Protein AF-A0A1M6KHW7-F1 (afdb_monomer_lite)

Secondary structure (DSSP, 8-state):
--EEEEEEEETTSTTHHHHHHHHHHH-GGG-SSEEEEEEEEESS-EE--GGGT--GGG-EE-TT-EEEEEEEESGGGSSHHHHTTT-SS--HHHHHTEEEEEGGGS-HHHHHH-TTTEEEEE---

Structure (mmCIF, N/CA/C/O backbone):
data_AF-A0A1M6KHW7-F1
#
_entry.id   AF-A0A1M6KHW7-F1
#
loop_
_atom_site.group_PDB
_atom_site.id
_atom_site.type_symbol
_atom_site.label_atom_id
_atom_site.label_alt_id
_atom_site.label_comp_id
_atom_site.label_asym_id
_atom_site.label_entity_id
_atom_site.label_seq_id
_atom_site.pdbx_PDB_ins_code
_atom_site.Cartn_x
_atom_site.Cartn_y
_atom_site.Cartn_z
_atom_site.occupancy
_atom_site.B_iso_or_equiv
_atom_site.auth_seq_id
_atom_site.auth_comp_id
_atom_site.auth_asym_id
_atom_site.auth_atom_id
_atom_site.pdbx_PDB_model_num
ATOM 1 N N . MET A 1 1 ? 11.143 16.871 -7.387 1.00 62.19 1 MET A N 1
ATOM 2 C CA . MET A 1 1 ? 10.831 15.489 -6.972 1.00 62.19 1 MET A CA 1
ATOM 3 C C . MET A 1 1 ? 10.938 15.446 -5.460 1.00 62.19 1 MET A C 1
ATOM 5 O O . MET A 1 1 ? 11.620 16.305 -4.908 1.00 62.19 1 MET A O 1
ATOM 9 N N . GLY A 1 2 ? 10.129 14.627 -4.805 1.00 89.62 2 GLY A N 1
ATOM 10 C CA . GLY A 1 2 ? 9.918 14.704 -3.365 1.00 89.62 2 GLY A CA 1
ATOM 11 C C . GLY A 1 2 ? 9.441 13.365 -2.842 1.00 89.62 2 GLY A C 1
ATOM 12 O O . GLY A 1 2 ? 8.736 12.648 -3.552 1.00 89.62 2 GLY A O 1
ATOM 13 N N . HIS A 1 3 ? 9.845 13.061 -1.616 1.00 94.38 3 HIS A N 1
ATOM 14 C CA . HIS A 1 3 ? 9.488 11.829 -0.939 1.00 94.38 3 HIS A CA 1
ATOM 15 C C . HIS A 1 3 ? 7.980 11.76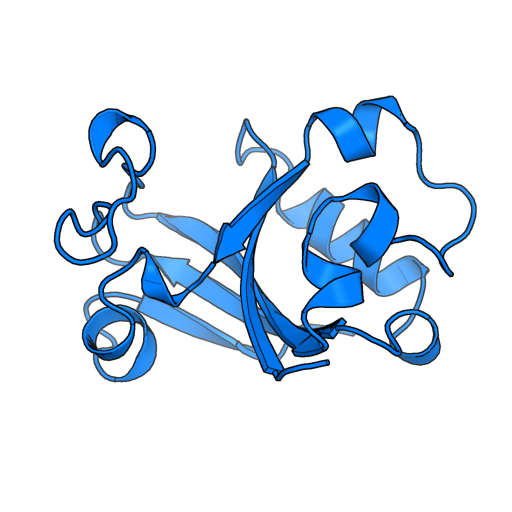4 -0.668 1.00 94.38 3 HIS A C 1
ATOM 17 O O . HIS A 1 3 ? 7.356 12.785 -0.368 1.00 94.38 3 HIS A O 1
ATOM 23 N N . GLN A 1 4 ? 7.408 10.571 -0.778 1.00 94.69 4 GLN A N 1
ATOM 24 C CA . GLN A 1 4 ? 6.015 10.284 -0.477 1.00 94.69 4 GLN A CA 1
ATOM 25 C C . GLN A 1 4 ? 5.902 8.909 0.178 1.00 94.69 4 GLN A C 1
ATOM 27 O O . GLN A 1 4 ? 6.652 7.982 -0.131 1.00 94.69 4 GLN A O 1
ATOM 32 N N . GLU A 1 5 ? 4.920 8.799 1.058 1.00 95.19 5 GLU A N 1
ATOM 33 C CA . GLU A 1 5 ? 4.523 7.563 1.714 1.00 95.19 5 GLU A CA 1
ATOM 34 C C . GLU A 1 5 ? 3.057 7.291 1.376 1.00 95.19 5 GLU A C 1
ATOM 36 O O . GLU A 1 5 ? 2.233 8.223 1.373 1.00 95.19 5 GLU A O 1
ATOM 41 N N . SER A 1 6 ? 2.729 6.037 1.066 1.00 95.06 6 SER A N 1
ATOM 42 C CA . SER A 1 6 ? 1.385 5.655 0.628 1.00 95.06 6 SER A CA 1
ATOM 43 C C . SER A 1 6 ? 0.974 4.271 1.123 1.00 95.06 6 SER A C 1
ATOM 45 O O . SER A 1 6 ? 1.799 3.396 1.378 1.00 95.06 6 SER A O 1
ATOM 47 N N . PHE A 1 7 ? -0.335 4.063 1.212 1.00 93.81 7 PHE A N 1
ATOM 48 C CA . PHE A 1 7 ? -0.965 2.768 1.414 1.00 93.81 7 PHE A CA 1
ATOM 49 C C . PHE A 1 7 ? -1.539 2.269 0.093 1.00 93.81 7 PHE A C 1
ATOM 51 O O . PHE A 1 7 ? -2.282 2.993 -0.572 1.00 93.81 7 PHE A O 1
ATOM 58 N N . ILE A 1 8 ? -1.237 1.022 -0.254 1.00 94.06 8 ILE A N 1
ATOM 59 C CA . ILE A 1 8 ? -1.794 0.331 -1.413 1.00 94.06 8 ILE A CA 1
ATOM 60 C C . ILE A 1 8 ? -2.754 -0.764 -0.955 1.00 94.06 8 ILE A C 1
ATOM 62 O O . ILE A 1 8 ? -2.452 -1.530 -0.035 1.00 94.06 8 ILE A O 1
ATOM 66 N N . ARG A 1 9 ? -3.893 -0.886 -1.638 1.00 91.69 9 ARG A N 1
ATOM 67 C CA . ARG A 1 9 ? -4.810 -2.026 -1.514 1.00 91.69 9 ARG A CA 1
ATOM 68 C C . ARG A 1 9 ? -5.497 -2.331 -2.841 1.00 91.69 9 ARG A C 1
ATOM 70 O O . ARG A 1 9 ? -5.461 -1.534 -3.767 1.00 91.69 9 ARG A O 1
ATOM 77 N N . MET A 1 10 ? -6.234 -3.436 -2.872 1.00 89.69 10 MET A N 1
ATOM 78 C CA . MET A 1 10 ? -7.230 -3.693 -3.916 1.00 89.69 10 MET A CA 1
ATOM 79 C C . MET A 1 10 ? -8.605 -3.142 -3.494 1.00 89.69 10 MET A C 1
ATOM 81 O O . MET A 1 10 ? -9.012 -3.320 -2.334 1.00 89.69 10 MET A O 1
ATOM 85 N N . ASN A 1 11 ? -9.370 -2.591 -4.445 1.00 80.31 11 ASN A N 1
ATOM 86 C CA . ASN A 1 11 ? -10.712 -1.985 -4.285 1.00 80.31 11 ASN A CA 1
ATOM 87 C C . ASN A 1 11 ? -11.758 -2.941 -3.657 1.00 80.31 11 ASN A C 1
ATOM 89 O O . ASN A 1 11 ? -12.842 -2.553 -3.227 1.00 80.31 11 ASN A O 1
ATOM 93 N N . LYS A 1 12 ? -11.436 -4.233 -3.509 1.00 66.12 12 LYS A N 1
ATOM 94 C CA . LYS A 1 12 ? -12.333 -5.242 -2.919 1.00 66.12 12 LYS A CA 1
ATOM 95 C C . LYS A 1 12 ? -11.740 -6.111 -1.812 1.00 66.12 12 LYS A C 1
ATOM 97 O O . LYS A 1 12 ? -12.397 -7.098 -1.511 1.00 66.12 12 LYS A O 1
ATOM 102 N N . SER A 1 13 ? -10.578 -5.779 -1.226 1.00 57.34 13 SER A N 1
ATOM 103 C CA . SER A 1 13 ? -9.830 -6.457 -0.121 1.00 57.34 13 SER A CA 1
ATOM 104 C C . SER A 1 13 ? -9.616 -7.985 -0.168 1.00 57.34 13 SER A C 1
ATOM 106 O O . SER A 1 13 ? -8.640 -8.478 0.385 1.00 57.34 13 SER A O 1
ATOM 108 N N . LYS A 1 14 ? -10.466 -8.753 -0.854 1.00 61.91 14 LYS A N 1
ATOM 109 C CA . LYS A 1 14 ? -10.447 -10.211 -0.984 1.00 61.91 14 LYS A CA 1
ATOM 110 C C . LYS A 1 14 ? -9.228 -10.730 -1.732 1.00 61.91 14 LYS A C 1
ATOM 112 O O . LYS A 1 14 ? -8.983 -11.928 -1.672 1.00 61.91 14 LYS A O 1
ATOM 117 N N . ASP A 1 15 ? -8.484 -9.844 -2.388 1.00 77.88 15 ASP A N 1
ATOM 118 C CA . ASP A 1 15 ? -7.305 -10.198 -3.168 1.00 77.88 15 ASP A CA 1
ATOM 119 C C . ASP A 1 15 ? -6.013 -9.549 -2.648 1.00 77.88 15 ASP A C 1
ATOM 121 O O . ASP A 1 15 ? -5.030 -9.429 -3.370 1.00 77.88 15 ASP A O 1
ATOM 125 N N . PHE A 1 16 ? -5.977 -9.149 -1.369 1.00 89.75 16 PHE A N 1
ATOM 126 C CA . PHE A 1 16 ? -4.758 -8.610 -0.751 1.00 89.75 16 PHE A CA 1
ATOM 127 C C . PHE A 1 16 ? -3.560 -9.569 -0.879 1.00 89.75 16 PHE A C 1
ATOM 129 O O . PHE A 1 16 ? -2.461 -9.160 -1.239 1.00 89.75 16 PHE A O 1
ATOM 136 N N . ASN A 1 17 ? -3.782 -10.870 -0.678 1.00 91.12 17 ASN A N 1
ATOM 137 C CA . ASN A 1 17 ? -2.726 -11.873 -0.838 1.00 91.12 17 ASN A CA 1
ATOM 138 C C . ASN A 1 17 ? -2.231 -11.996 -2.287 1.00 91.12 17 ASN A C 1
ATOM 140 O O . ASN A 1 17 ? -1.062 -12.309 -2.507 1.00 91.12 17 ASN A O 1
ATOM 144 N N . SER A 1 18 ? -3.095 -11.747 -3.273 1.00 91.06 18 SER A N 1
ATOM 145 C CA . SER A 1 18 ? -2.694 -11.677 -4.680 1.00 91.06 18 SER A CA 1
ATOM 146 C C . SER A 1 18 ? -1.840 -10.441 -4.934 1.00 91.06 18 SER A C 1
ATOM 148 O O . SER A 1 18 ? -0.800 -10.574 -5.560 1.00 91.06 18 SER A O 1
ATOM 150 N N . LEU A 1 19 ? -2.171 -9.285 -4.344 1.00 93.38 19 LEU A N 1
ATOM 151 C CA . LEU A 1 19 ? -1.301 -8.099 -4.358 1.00 93.38 19 LEU A CA 1
ATOM 152 C C . LEU A 1 19 ? 0.091 -8.373 -3.817 1.00 93.38 19 LEU A C 1
ATOM 154 O O . LEU A 1 19 ? 1.076 -8.122 -4.510 1.00 93.38 19 LEU A O 1
ATOM 158 N N . VAL A 1 20 ? 0.178 -8.960 -2.628 1.00 95.06 20 VAL A N 1
ATOM 159 C CA . VAL A 1 20 ? 1.470 -9.353 -2.065 1.00 95.06 20 VAL A CA 1
ATOM 160 C C . VAL A 1 20 ? 2.191 -10.321 -3.010 1.00 95.06 20 VAL A C 1
ATOM 162 O O . VAL A 1 20 ? 3.364 -10.126 -3.306 1.00 95.06 20 VAL A O 1
ATOM 165 N N . SER A 1 21 ? 1.497 -11.327 -3.548 1.00 93.81 21 SER A N 1
ATOM 166 C CA . SER A 1 21 ? 2.097 -12.312 -4.460 1.00 93.81 21 SER A CA 1
ATOM 167 C C . SER A 1 21 ? 2.606 -11.687 -5.762 1.00 93.81 21 SER A C 1
ATOM 169 O O . SER A 1 21 ? 3.707 -12.012 -6.198 1.00 93.81 21 SER A O 1
ATOM 171 N N . VAL A 1 22 ? 1.840 -10.782 -6.373 1.00 94.06 22 VAL A N 1
ATOM 172 C CA . VAL A 1 22 ? 2.209 -10.074 -7.605 1.00 94.06 22 VAL A CA 1
ATOM 173 C C . VAL A 1 22 ? 3.454 -9.232 -7.377 1.00 94.06 22 VAL A C 1
ATOM 175 O O . VAL A 1 22 ? 4.415 -9.379 -8.125 1.00 94.06 22 VAL A O 1
ATOM 178 N N . ILE A 1 23 ? 3.481 -8.425 -6.315 1.00 95.31 23 ILE A N 1
ATOM 179 C CA . ILE A 1 23 ? 4.647 -7.605 -5.961 1.00 95.31 23 ILE A CA 1
ATOM 180 C C . ILE A 1 23 ? 5.890 -8.486 -5.763 1.00 95.31 23 ILE A C 1
ATOM 182 O O . ILE A 1 23 ? 6.943 -8.222 -6.343 1.00 95.31 23 ILE A O 1
ATOM 186 N N . ARG A 1 24 ? 5.766 -9.581 -5.007 1.00 96.06 24 ARG A N 1
ATOM 187 C CA . ARG A 1 24 ? 6.875 -10.515 -4.767 1.00 96.06 24 ARG A CA 1
ATOM 188 C C . ARG A 1 24 ? 7.422 -11.147 -6.041 1.00 96.06 24 ARG A C 1
ATOM 190 O O . ARG A 1 24 ? 8.632 -11.280 -6.181 1.00 96.06 24 ARG A O 1
ATOM 197 N N . MET A 1 25 ? 6.546 -11.535 -6.970 1.00 95.12 25 MET A N 1
ATOM 198 C CA . MET A 1 25 ? 6.959 -12.146 -8.238 1.00 95.12 25 MET A CA 1
ATOM 199 C C . MET A 1 25 ? 7.790 -11.201 -9.111 1.00 95.12 25 MET A C 1
ATOM 201 O O . MET A 1 25 ? 8.639 -11.678 -9.860 1.00 95.12 25 MET A O 1
ATOM 205 N N . GLN A 1 26 ? 7.565 -9.888 -9.015 1.00 95.00 26 GLN A N 1
ATOM 206 C CA . GLN A 1 26 ? 8.363 -8.892 -9.738 1.00 95.00 26 GLN A CA 1
ATOM 207 C C . GLN A 1 26 ? 9.756 -8.715 -9.116 1.00 95.00 26 GLN A C 1
ATOM 209 O O . GLN A 1 26 ? 10.735 -8.501 -9.833 1.00 95.00 26 GLN A O 1
ATOM 214 N N . GLY A 1 27 ? 9.849 -8.875 -7.794 1.00 92.69 27 GLY A N 1
ATOM 215 C CA . GLY A 1 27 ? 11.081 -8.743 -7.026 1.00 92.69 27 GLY A CA 1
ATOM 216 C C . GLY A 1 27 ? 11.441 -7.289 -6.708 1.00 92.69 27 GLY A C 1
ATOM 217 O O . GLY A 1 27 ? 11.144 -6.367 -7.465 1.00 92.69 27 GLY A O 1
ATOM 218 N N . GLU A 1 28 ? 12.121 -7.097 -5.578 1.00 92.88 28 GLU A N 1
ATOM 219 C CA . GLU A 1 28 ? 12.417 -5.783 -4.984 1.00 92.88 28 GLU A CA 1
ATOM 220 C C . GLU A 1 28 ? 13.089 -4.804 -5.955 1.00 92.88 28 GLU A C 1
ATOM 222 O O . GLU A 1 28 ? 12.710 -3.640 -6.029 1.00 92.88 28 GLU A O 1
ATOM 227 N N . ALA A 1 29 ? 14.025 -5.292 -6.774 1.00 91.62 29 ALA A N 1
ATOM 228 C CA . ALA A 1 29 ? 14.791 -4.466 -7.706 1.00 91.62 29 ALA A CA 1
ATOM 229 C C . ALA A 1 29 ? 13.945 -3.762 -8.784 1.00 91.62 29 ALA A C 1
ATOM 231 O O . ALA A 1 29 ? 14.434 -2.829 -9.408 1.00 91.62 29 ALA A O 1
ATOM 232 N N . ARG A 1 30 ? 12.700 -4.194 -9.035 1.00 93.19 30 ARG A N 1
ATOM 233 C CA . ARG A 1 30 ? 11.803 -3.529 -9.997 1.00 93.19 30 ARG A CA 1
ATOM 234 C C . ARG A 1 30 ? 11.104 -2.298 -9.410 1.00 93.19 30 ARG A C 1
ATOM 236 O O . ARG A 1 30 ? 10.572 -1.490 -10.164 1.00 93.19 30 ARG A O 1
ATOM 243 N N . PHE A 1 31 ? 11.135 -2.127 -8.092 1.00 93.25 31 PHE A N 1
ATOM 244 C CA . PHE A 1 31 ? 10.454 -1.056 -7.364 1.00 93.25 31 PHE A CA 1
ATOM 245 C C . PHE A 1 31 ? 11.435 0.050 -6.943 1.00 93.25 31 PHE A C 1
ATOM 247 O O . PHE A 1 31 ? 11.563 0.367 -5.760 1.00 93.25 31 PHE A O 1
ATOM 254 N N . GLU A 1 32 ? 12.155 0.615 -7.921 1.00 88.62 32 GLU A N 1
ATOM 255 C CA . GLU A 1 32 ? 13.230 1.599 -7.694 1.00 88.62 32 GLU A CA 1
ATOM 256 C C . GLU A 1 32 ? 12.720 2.945 -7.163 1.00 88.62 32 GLU A C 1
ATOM 258 O O . GLU A 1 32 ? 13.366 3.563 -6.317 1.00 88.62 32 GLU A O 1
ATOM 263 N N . GLU A 1 33 ? 11.570 3.413 -7.660 1.00 93.31 33 GLU A N 1
ATOM 264 C CA . GLU A 1 33 ? 11.026 4.711 -7.254 1.00 93.31 33 GLU A CA 1
ATOM 265 C C . GLU A 1 33 ? 10.253 4.639 -5.941 1.00 93.31 33 GLU A C 1
ATOM 267 O O . GLU A 1 33 ? 10.322 5.568 -5.146 1.00 93.31 33 GLU A O 1
ATOM 272 N N . ALA A 1 34 ? 9.513 3.561 -5.693 1.00 95.62 34 ALA A N 1
ATOM 273 C CA . ALA A 1 34 ? 8.732 3.392 -4.477 1.00 95.62 34 ALA A CA 1
ATOM 274 C C . ALA A 1 34 ? 8.710 1.923 -4.087 1.00 95.62 34 ALA A C 1
ATOM 276 O O . ALA A 1 34 ? 8.243 1.088 -4.856 1.00 95.62 34 ALA A O 1
ATOM 277 N N . THR A 1 35 ? 9.187 1.614 -2.887 1.00 96.56 35 THR A N 1
ATOM 278 C CA . THR A 1 35 ? 9.419 0.236 -2.459 1.00 96.56 35 THR A CA 1
ATOM 279 C C . THR A 1 35 ? 8.383 -0.185 -1.412 1.00 96.56 35 THR A C 1
ATOM 281 O O . THR A 1 35 ? 8.128 0.570 -0.470 1.00 96.56 35 THR A O 1
ATOM 284 N N . PRO A 1 36 ? 7.779 -1.378 -1.542 1.00 97.31 36 PRO A N 1
ATOM 285 C CA . PRO A 1 36 ? 7.056 -2.052 -0.462 1.00 97.31 36 PRO A CA 1
ATOM 286 C C . PRO A 1 36 ? 7.926 -2.253 0.780 1.00 97.31 36 PRO A C 1
ATOM 288 O O . PRO A 1 36 ? 9.000 -2.842 0.695 1.00 97.31 36 PRO A O 1
ATOM 291 N N . VAL A 1 37 ? 7.450 -1.794 1.939 1.00 96.56 37 VAL A N 1
ATOM 292 C CA . VAL A 1 37 ? 8.218 -1.847 3.196 1.00 96.56 37 VAL A CA 1
ATOM 293 C C . VAL A 1 37 ? 7.556 -2.751 4.228 1.00 96.56 37 VAL A C 1
ATOM 295 O O . VAL A 1 37 ? 8.211 -3.638 4.767 1.00 96.56 37 VAL A O 1
ATOM 298 N N . VAL A 1 38 ? 6.260 -2.560 4.494 1.00 96.50 38 VAL A N 1
ATOM 299 C CA . VAL A 1 38 ? 5.511 -3.370 5.468 1.00 96.50 38 VAL A CA 1
ATOM 300 C C . VAL A 1 38 ? 4.113 -3.702 4.966 1.00 96.50 38 VAL A C 1
ATOM 302 O O . VAL A 1 38 ? 3.514 -2.956 4.189 1.00 96.50 38 VAL A O 1
ATOM 305 N N . VAL A 1 39 ? 3.569 -4.810 5.454 1.00 96.69 39 VAL A N 1
ATOM 306 C CA . VAL A 1 39 ? 2.134 -5.078 5.426 1.00 96.69 39 VAL A CA 1
ATOM 307 C C . VAL A 1 39 ? 1.531 -4.560 6.725 1.00 96.69 39 VAL A C 1
ATOM 309 O O . VAL A 1 39 ? 1.972 -4.906 7.819 1.00 96.69 39 VAL A O 1
ATOM 312 N N . ILE A 1 40 ? 0.507 -3.723 6.598 1.00 95.38 40 ILE A N 1
ATOM 313 C CA . ILE A 1 40 ? -0.242 -3.166 7.720 1.00 95.38 40 ILE A CA 1
ATOM 314 C C . ILE A 1 40 ? -1.575 -3.888 7.817 1.00 95.38 40 ILE A C 1
ATOM 316 O O . ILE A 1 40 ? -2.297 -3.975 6.827 1.00 95.38 40 ILE A O 1
ATOM 320 N N . THR A 1 41 ? -1.936 -4.340 9.015 1.00 95.19 41 THR A N 1
ATOM 321 C CA . THR A 1 41 ? -3.273 -4.853 9.331 1.00 95.19 41 THR A CA 1
ATOM 322 C C . THR A 1 41 ? -3.935 -3.950 10.362 1.00 95.19 41 THR A C 1
ATOM 324 O O . THR A 1 41 ? -3.402 -3.749 11.454 1.00 95.19 41 THR A O 1
ATOM 327 N N . LEU A 1 42 ? -5.111 -3.411 10.037 1.00 94.00 42 LEU A N 1
ATOM 328 C CA . LEU A 1 42 ? -5.854 -2.543 10.946 1.00 94.00 42 LEU A CA 1
ATOM 329 C C . LEU A 1 42 ? -6.515 -3.344 12.070 1.00 94.00 42 LEU A C 1
ATOM 331 O O . LEU A 1 42 ? -7.323 -4.236 11.827 1.00 94.00 42 LEU A O 1
ATOM 335 N N . ASN A 1 43 ? -6.262 -2.958 13.313 1.00 94.50 43 ASN A N 1
ATOM 336 C CA . ASN A 1 43 ? -6.912 -3.517 14.500 1.00 94.50 43 ASN A CA 1
ATOM 337 C C . ASN A 1 43 ? -8.184 -2.743 14.872 1.00 94.50 43 ASN A C 1
ATOM 339 O O . ASN A 1 43 ? -9.109 -3.296 15.472 1.00 94.50 43 ASN A O 1
ATOM 343 N N . LYS A 1 44 ? -8.263 -1.469 14.471 1.00 92.81 44 LYS A N 1
ATOM 344 C CA . LYS A 1 44 ? -9.432 -0.597 14.636 1.00 92.81 44 LYS A CA 1
ATOM 345 C C . LYS A 1 44 ? -9.827 0.032 13.297 1.00 92.81 44 LYS A C 1
ATOM 347 O O . LYS A 1 44 ? -8.983 0.192 12.420 1.00 92.81 44 LYS A O 1
ATOM 352 N N . PRO A 1 45 ? -11.110 0.386 13.108 1.00 90.56 45 PRO A N 1
ATOM 353 C CA . PRO A 1 45 ? -11.516 1.137 11.930 1.00 90.56 45 PRO A CA 1
ATOM 354 C C . PRO A 1 45 ? -10.860 2.522 11.924 1.00 90.56 45 PRO A C 1
ATOM 356 O O . PRO A 1 45 ? -10.822 3.188 12.959 1.00 90.56 45 PRO A O 1
ATOM 359 N N . ILE A 1 46 ? -10.424 2.974 10.751 1.00 87.50 46 ILE A N 1
ATOM 360 C CA . ILE A 1 46 ? -9.853 4.311 10.547 1.00 87.50 46 ILE A CA 1
ATOM 361 C C . ILE A 1 46 ? -10.686 5.097 9.537 1.00 87.50 46 ILE A C 1
ATOM 363 O O . ILE A 1 46 ? -11.424 4.532 8.721 1.00 87.50 46 ILE A O 1
ATOM 367 N N . ARG A 1 47 ? -10.583 6.423 9.607 1.00 85.12 47 ARG A N 1
ATOM 368 C CA . ARG A 1 47 ? -11.230 7.342 8.672 1.00 85.12 47 ARG A CA 1
ATOM 369 C C . ARG A 1 47 ? -10.206 8.330 8.140 1.00 85.12 47 ARG A C 1
ATOM 371 O O . ARG A 1 47 ? -9.309 8.732 8.878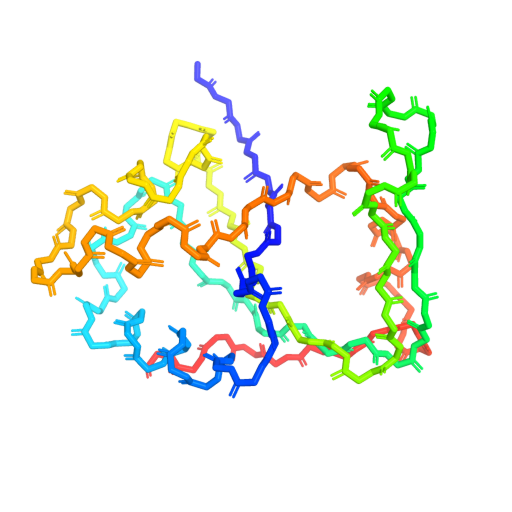 1.00 85.12 47 ARG A O 1
ATOM 378 N N . GLY A 1 48 ? -10.373 8.729 6.886 1.00 77.12 48 GLY A N 1
ATOM 379 C CA . GLY A 1 48 ? -9.584 9.786 6.281 1.00 77.12 48 GLY A CA 1
ATOM 380 C C . GLY A 1 48 ? -9.731 11.079 7.068 1.00 77.12 48 GLY A C 1
ATOM 381 O O . GLY A 1 48 ? -10.791 11.385 7.627 1.00 77.12 48 GLY A O 1
ATOM 382 N N . ASN A 1 49 ? -8.647 11.833 7.115 1.00 71.69 49 ASN A N 1
ATOM 383 C CA . ASN A 1 49 ? -8.546 13.049 7.883 1.00 71.69 49 ASN A CA 1
ATOM 384 C C . ASN A 1 49 ? -8.839 14.268 6.995 1.00 71.69 49 ASN A C 1
ATOM 386 O O . ASN A 1 49 ? -8.092 14.600 6.075 1.00 71.69 49 ASN A O 1
ATOM 390 N N . LEU A 1 50 ? -9.935 14.963 7.314 1.00 63.19 50 LEU A N 1
ATOM 391 C CA . LEU A 1 50 ? -10.387 16.181 6.631 1.00 63.19 50 LEU A CA 1
ATOM 392 C C . LEU A 1 50 ? -9.374 17.330 6.670 1.00 63.19 50 LEU A C 1
ATOM 394 O O . LEU A 1 50 ? -9.434 18.215 5.816 1.00 63.19 50 LEU A O 1
ATOM 398 N N . LEU A 1 51 ? -8.461 17.333 7.649 1.00 64.88 51 LEU A N 1
ATOM 399 C CA . LEU A 1 51 ? -7.424 18.359 7.773 1.00 64.88 51 LEU A CA 1
ATOM 400 C C . LEU A 1 51 ? -6.499 18.394 6.547 1.00 64.88 51 LEU A C 1
ATOM 402 O O . LEU A 1 51 ? -5.959 19.451 6.230 1.00 64.88 51 LEU A O 1
ATOM 406 N N . TYR A 1 52 ? -6.387 17.279 5.822 1.00 57.22 52 TYR A N 1
ATOM 407 C CA . TYR A 1 52 ? -5.493 17.119 4.675 1.00 57.22 52 TYR A CA 1
ATOM 408 C C . TYR A 1 52 ? -6.210 17.252 3.318 1.00 57.22 52 TYR A C 1
ATOM 410 O O . TYR A 1 52 ? -5.696 16.819 2.295 1.00 57.22 52 TYR A O 1
ATOM 418 N N . GLN A 1 53 ? -7.394 17.887 3.284 1.00 56.88 53 GLN A N 1
ATOM 419 C CA . GLN A 1 53 ? -8.197 18.137 2.068 1.00 56.88 53 GLN A CA 1
ATOM 420 C C . GLN A 1 53 ? -8.633 16.874 1.295 1.00 56.88 53 GLN A C 1
ATOM 422 O O . GLN A 1 53 ? -9.045 16.962 0.138 1.00 56.88 53 GLN A O 1
ATOM 427 N N . CYS A 1 54 ? -8.603 15.702 1.929 1.00 61.81 54 CYS A N 1
ATOM 428 C CA . CYS A 1 54 ? -9.111 14.460 1.352 1.00 61.81 54 CYS A CA 1
ATOM 429 C C . CYS A 1 54 ? -10.624 14.363 1.650 1.00 61.81 54 CYS A C 1
ATOM 431 O O . CYS A 1 54 ? -11.042 14.645 2.772 1.00 61.81 54 CYS A O 1
ATOM 433 N N . ASP A 1 55 ? -11.466 13.995 0.670 1.00 65.06 55 ASP A N 1
ATOM 434 C CA . ASP A 1 55 ? -12.900 13.740 0.905 1.00 65.06 55 ASP A CA 1
ATOM 435 C C . ASP A 1 55 ? -13.049 12.489 1.788 1.00 65.06 55 ASP A C 1
ATOM 437 O O . ASP A 1 55 ? -12.949 11.368 1.282 1.00 65.06 55 ASP A O 1
ATOM 441 N N . PRO A 1 56 ? -13.304 12.638 3.099 1.00 61.72 56 PRO A N 1
ATOM 442 C CA . PRO A 1 56 ? -13.192 11.559 4.068 1.00 61.72 56 PRO A CA 1
ATOM 443 C C . PRO A 1 56 ? -14.223 10.472 3.795 1.00 61.72 56 PRO A C 1
ATOM 445 O O . PRO A 1 56 ? -13.999 9.331 4.179 1.00 61.72 56 PRO A O 1
ATOM 448 N N . SER A 1 57 ? -15.336 10.794 3.118 1.00 64.94 57 SER A N 1
ATOM 449 C CA . SER A 1 57 ? -16.400 9.840 2.801 1.00 64.94 57 SER A CA 1
ATOM 450 C C . SER A 1 57 ? -15.881 8.646 1.996 1.00 64.94 57 SER A C 1
ATOM 452 O O . SER A 1 57 ? -16.392 7.540 2.162 1.00 64.94 57 SER A O 1
ATOM 454 N N . LYS A 1 58 ? -14.803 8.843 1.229 1.00 67.38 58 LYS A N 1
ATOM 455 C CA . LYS A 1 58 ? -14.141 7.812 0.423 1.00 67.38 58 LYS A CA 1
ATOM 456 C C . LYS A 1 58 ? -13.089 6.998 1.179 1.00 67.38 58 LYS A C 1
ATOM 458 O O . LYS A 1 58 ? -12.723 5.926 0.722 1.00 67.38 58 LYS A O 1
ATOM 463 N N . TYR A 1 59 ? -12.644 7.461 2.344 1.00 77.12 59 TYR A N 1
ATOM 464 C CA . TYR A 1 59 ? -11.528 6.878 3.091 1.00 77.12 59 TYR A CA 1
ATOM 465 C C . TYR A 1 59 ? -12.015 6.288 4.415 1.00 77.12 59 TYR A C 1
ATOM 467 O O . TYR A 1 59 ? -11.646 6.754 5.487 1.00 77.12 59 TYR A O 1
ATOM 475 N N . HIS A 1 60 ? -12.905 5.300 4.361 1.00 85.69 60 HIS A N 1
ATOM 476 C CA . HIS A 1 60 ? -13.396 4.601 5.551 1.00 85.69 60 HIS A CA 1
ATOM 477 C C . HIS A 1 60 ? -12.981 3.139 5.494 1.00 85.69 60 HIS A C 1
ATOM 479 O O . HIS A 1 60 ? -13.502 2.380 4.678 1.00 85.69 60 HIS A O 1
ATOM 485 N N . PHE A 1 61 ? -12.104 2.741 6.409 1.00 88.50 61 PHE A N 1
ATOM 486 C CA . PHE A 1 61 ? -11.558 1.392 6.446 1.00 88.50 61 PHE A CA 1
ATOM 487 C C . PHE A 1 61 ? -11.936 0.687 7.736 1.00 88.50 61 PHE A C 1
ATOM 489 O O . PHE A 1 61 ? -12.043 1.295 8.806 1.00 88.50 61 PHE A O 1
ATOM 496 N N . LYS A 1 62 ? -12.215 -0.608 7.623 1.00 91.06 62 LYS A N 1
ATOM 497 C CA . LYS A 1 62 ? -12.677 -1.431 8.746 1.00 91.06 62 LYS A CA 1
ATOM 498 C C . LYS A 1 62 ? -11.491 -2.106 9.428 1.00 91.06 62 LYS A C 1
ATOM 500 O O . LYS A 1 62 ? -10.457 -2.332 8.810 1.00 91.06 62 LYS A O 1
ATOM 505 N N . ALA A 1 63 ? -11.679 -2.487 10.690 1.00 92.62 63 ALA A N 1
ATOM 506 C CA . ALA A 1 63 ? -10.760 -3.417 11.336 1.00 92.62 63 ALA A CA 1
ATOM 507 C C . ALA A 1 63 ? -10.658 -4.719 10.515 1.00 92.62 63 ALA A C 1
ATOM 509 O O . ALA A 1 63 ? -11.659 -5.193 9.968 1.00 92.62 63 ALA A O 1
ATOM 510 N N . GLY A 1 64 ? -9.453 -5.271 10.440 1.00 91.88 64 GLY A N 1
ATOM 511 C CA . GLY A 1 64 ? -9.082 -6.434 9.641 1.00 91.88 64 GLY A CA 1
ATOM 512 C C . GLY A 1 64 ? -8.691 -6.119 8.197 1.00 91.88 64 GLY A C 1
ATOM 513 O O . GLY A 1 64 ? -8.253 -7.026 7.497 1.00 91.88 64 GLY A O 1
ATOM 514 N N . GLU A 1 65 ? -8.842 -4.878 7.724 1.00 91.94 65 GLU A N 1
ATOM 515 C CA . GLU A 1 65 ? -8.337 -4.517 6.398 1.00 91.94 65 GLU A CA 1
ATOM 516 C C . GLU A 1 65 ? -6.814 -4.401 6.395 1.00 91.94 65 GLU A C 1
ATOM 518 O O . GLU A 1 65 ? -6.204 -3.977 7.381 1.00 91.94 65 GLU A O 1
ATOM 523 N N . GLN A 1 66 ? -6.227 -4.803 5.269 1.00 93.69 66 GLN A N 1
ATOM 524 C CA . GLN A 1 66 ? -4.789 -4.881 5.079 1.00 93.69 66 GLN A CA 1
ATOM 525 C C . GLN A 1 66 ? -4.338 -3.973 3.939 1.00 93.69 66 GLN A C 1
ATOM 527 O O . GLN A 1 66 ? -5.060 -3.794 2.952 1.00 93.69 66 GLN A O 1
ATOM 532 N N . PHE A 1 67 ? -3.139 -3.424 4.088 1.00 94.81 67 PHE A N 1
ATOM 533 C CA . PHE A 1 67 ? -2.515 -2.507 3.142 1.00 94.81 67 PHE A CA 1
ATOM 534 C C . PHE A 1 67 ? -1.042 -2.860 2.985 1.00 94.81 67 PHE A C 1
ATOM 536 O O . PHE A 1 67 ? -0.398 -3.287 3.942 1.00 94.81 67 PHE A O 1
ATOM 543 N N . VAL A 1 68 ? -0.498 -2.641 1.793 1.00 96.69 68 VAL A N 1
ATOM 544 C CA . VAL A 1 68 ? 0.951 -2.573 1.603 1.00 96.69 68 VAL A CA 1
ATOM 545 C C . VAL A 1 68 ? 1.356 -1.124 1.799 1.00 96.69 68 VAL A C 1
ATOM 547 O O . VAL A 1 68 ? 0.832 -0.235 1.131 1.00 96.69 68 VAL A O 1
ATOM 550 N N . TYR A 1 69 ? 2.269 -0.878 2.724 1.00 96.69 69 TYR A N 1
ATOM 551 C CA . TYR A 1 69 ? 2.895 0.421 2.878 1.00 96.69 69 TYR A CA 1
ATOM 552 C C . TYR A 1 69 ? 4.084 0.537 1.931 1.00 96.69 69 TYR A C 1
ATOM 554 O O . TYR A 1 69 ? 4.962 -0.332 1.923 1.00 96.69 69 TYR A O 1
ATOM 562 N N . ILE A 1 70 ? 4.106 1.616 1.154 1.00 96.94 70 ILE A N 1
ATOM 563 C CA . ILE A 1 70 ? 5.192 1.946 0.235 1.00 96.94 70 ILE A CA 1
ATOM 564 C C . ILE A 1 70 ? 5.830 3.279 0.620 1.00 96.94 70 ILE A C 1
ATOM 566 O O . ILE A 1 70 ? 5.152 4.198 1.088 1.00 96.94 70 ILE A O 1
ATOM 570 N N . SER A 1 71 ? 7.133 3.388 0.387 1.00 96.50 71 SER A N 1
ATOM 571 C CA . SER A 1 71 ? 7.917 4.593 0.655 1.00 96.50 71 SER A CA 1
ATOM 572 C C . SER A 1 71 ? 8.910 4.833 -0.480 1.00 96.50 71 SER A C 1
ATOM 574 O O . SER A 1 71 ? 9.460 3.883 -1.041 1.00 96.50 71 SER A O 1
ATOM 576 N N . GLY A 1 72 ? 9.123 6.098 -0.846 1.00 96.31 72 GLY A N 1
ATOM 577 C CA . GLY A 1 72 ? 10.051 6.467 -1.914 1.00 96.31 72 GLY A CA 1
ATOM 578 C C . GLY A 1 72 ? 9.705 7.790 -2.589 1.00 96.31 72 GLY A C 1
ATOM 579 O O . GLY A 1 72 ? 9.143 8.695 -1.977 1.00 96.31 72 GLY A O 1
ATOM 580 N N . GLU A 1 73 ? 10.052 7.921 -3.860 1.00 96.19 73 GLU A N 1
ATOM 581 C CA . GLU A 1 73 ? 9.742 9.065 -4.708 1.00 96.19 73 GLU A CA 1
ATOM 582 C C . GLU A 1 73 ? 8.250 9.145 -5.038 1.00 96.19 73 GLU A C 1
ATOM 584 O O . GLU A 1 73 ? 7.578 8.152 -5.315 1.00 96.19 73 GLU A O 1
ATOM 589 N N . ARG A 1 74 ? 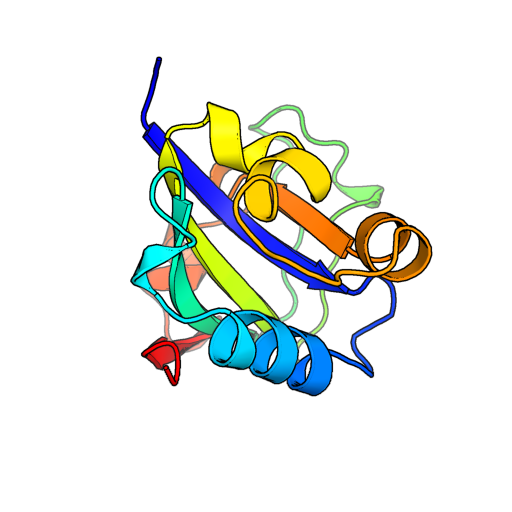7.715 10.369 -5.054 1.00 93.69 74 ARG A N 1
ATOM 590 C CA . ARG A 1 74 ? 6.302 10.624 -5.359 1.00 93.69 74 ARG A CA 1
ATOM 591 C C . ARG A 1 74 ? 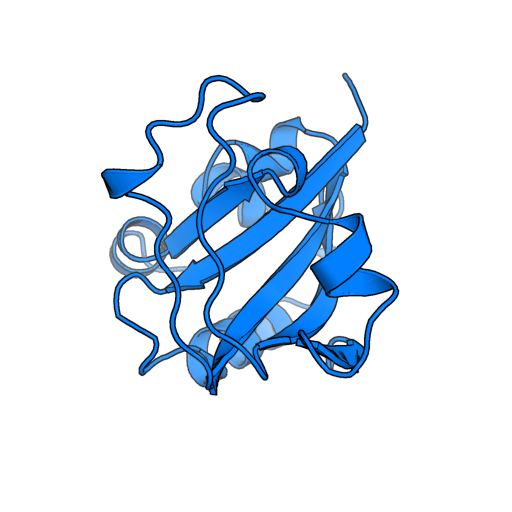5.908 10.255 -6.788 1.00 93.69 74 ARG A C 1
ATOM 593 O O . ARG A 1 74 ? 4.718 10.089 -7.029 1.00 93.69 74 ARG A O 1
ATOM 600 N N . SER A 1 75 ? 6.834 10.226 -7.750 1.00 93.62 75 SER A N 1
ATOM 601 C CA . SER A 1 75 ? 6.522 9.904 -9.153 1.00 93.62 75 SER A CA 1
ATOM 602 C C . SER A 1 75 ? 5.945 8.496 -9.288 1.00 93.62 75 SER A C 1
ATOM 604 O O . SER A 1 75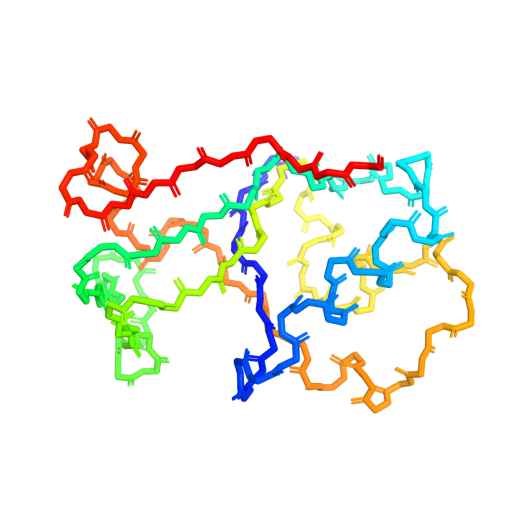 ? 4.809 8.391 -9.740 1.00 93.62 75 SER A O 1
ATOM 606 N N . GLY A 1 76 ? 6.618 7.483 -8.742 1.00 93.75 76 GLY A N 1
ATOM 607 C CA . GLY A 1 76 ? 6.172 6.086 -8.708 1.00 93.75 76 GLY A CA 1
ATOM 608 C C . GLY A 1 76 ? 4.976 5.784 -7.799 1.00 93.75 76 GLY A C 1
ATOM 609 O O . GLY A 1 76 ? 4.674 4.625 -7.552 1.00 93.75 76 GLY A O 1
ATOM 610 N N . GLN A 1 77 ? 4.298 6.797 -7.249 1.00 94.44 77 GLN A N 1
ATOM 611 C CA . GLN A 1 77 ? 3.166 6.618 -6.324 1.00 94.44 77 GLN A CA 1
ATOM 612 C C . GLN A 1 77 ? 1.904 7.369 -6.764 1.00 94.44 77 GLN A C 1
ATOM 614 O O . GLN A 1 77 ? 0.926 7.432 -6.021 1.00 94.44 77 GLN A O 1
ATOM 619 N N . ARG A 1 78 ? 1.907 7.997 -7.948 1.00 90.44 78 ARG A N 1
ATOM 620 C CA . ARG A 1 78 ? 0.753 8.782 -8.426 1.00 90.44 78 ARG A CA 1
ATOM 621 C C . ARG A 1 78 ? -0.387 7.905 -8.924 1.00 90.44 78 ARG A C 1
ATOM 623 O O . ARG A 1 78 ? -1.538 8.338 -8.878 1.00 90.44 78 ARG A O 1
ATOM 630 N N . SER A 1 79 ? -0.069 6.710 -9.407 1.00 93.06 79 SER A N 1
ATOM 631 C CA . SER A 1 79 ? -1.028 5.736 -9.907 1.00 93.06 79 SER A CA 1
ATOM 632 C C . SER A 1 79 ? -0.467 4.316 -9.829 1.00 93.06 79 SER A C 1
ATOM 634 O O . SER A 1 79 ? 0.732 4.119 -9.633 1.00 93.06 79 SER A O 1
ATOM 636 N N . ALA A 1 80 ? -1.342 3.327 -10.019 1.00 93.81 80 ALA A N 1
ATOM 637 C CA . ALA A 1 80 ? -0.953 1.925 -10.134 1.00 93.81 80 ALA A CA 1
ATOM 638 C C . ALA A 1 80 ? 0.053 1.684 -11.276 1.00 93.81 80 ALA A C 1
ATOM 640 O O . ALA A 1 80 ? 0.988 0.905 -11.110 1.00 93.81 80 ALA A O 1
ATOM 641 N N . TRP A 1 81 ? -0.108 2.384 -12.406 1.00 95.75 81 TRP A N 1
ATOM 642 C CA . TRP A 1 81 ? 0.792 2.283 -13.559 1.00 95.75 81 TRP A CA 1
ATOM 643 C C . TRP A 1 81 ? 2.184 2.822 -13.248 1.00 95.75 81 TRP A C 1
ATOM 645 O O . TRP A 1 81 ? 3.158 2.179 -13.615 1.00 95.75 81 TRP A O 1
ATOM 655 N N . ASP A 1 82 ? 2.283 3.948 -12.536 1.00 95.44 82 ASP A N 1
ATOM 656 C CA . ASP A 1 82 ? 3.588 4.494 -12.143 1.00 95.44 82 ASP A CA 1
ATOM 657 C C . ASP A 1 82 ? 4.293 3.558 -11.146 1.00 95.44 82 ASP A C 1
ATOM 659 O O . ASP A 1 82 ? 5.496 3.332 -11.232 1.00 95.44 82 ASP A O 1
ATOM 663 N N . PHE A 1 83 ? 3.539 2.958 -10.218 1.00 96.12 83 PHE A N 1
ATOM 664 C CA . PHE A 1 83 ? 4.090 2.032 -9.226 1.00 96.12 83 PHE A CA 1
ATOM 665 C C . PHE A 1 83 ? 4.633 0.734 -9.846 1.00 96.12 83 PHE A C 1
ATOM 667 O O . PHE A 1 83 ? 5.646 0.204 -9.393 1.00 96.12 83 PHE A O 1
ATOM 674 N N . PHE A 1 84 ? 3.986 0.234 -10.903 1.00 95.88 84 PHE A N 1
ATOM 675 C CA . PHE A 1 84 ? 4.395 -0.971 -11.630 1.00 95.88 84 PHE A CA 1
ATOM 676 C C . PHE A 1 84 ? 5.127 -0.674 -12.955 1.00 95.88 84 PHE A C 1
ATOM 678 O O . PHE A 1 84 ? 5.290 -1.590 -13.756 1.00 95.88 84 PHE A O 1
ATOM 685 N N . GLU A 1 85 ? 5.606 0.552 -13.205 1.00 94.88 85 GLU A N 1
ATOM 686 C CA . GLU A 1 85 ? 6.151 0.967 -14.516 1.00 94.88 85 GLU A CA 1
ATOM 687 C C . GLU A 1 85 ? 7.285 0.055 -15.020 1.00 94.88 85 GLU A C 1
ATOM 689 O O . GLU A 1 85 ? 7.349 -0.286 -16.200 1.00 94.88 85 GLU A O 1
ATOM 694 N N . ASN A 1 86 ? 8.157 -0.392 -14.111 1.00 94.25 86 ASN A N 1
ATOM 695 C CA . ASN A 1 86 ? 9.292 -1.266 -14.427 1.00 94.25 86 ASN A CA 1
ATOM 696 C C . ASN A 1 86 ? 8.977 -2.768 -14.292 1.00 94.25 86 ASN A C 1
ATOM 698 O O . ASN A 1 86 ? 9.872 -3.607 -14.457 1.00 94.25 86 ASN A O 1
ATOM 702 N N . CYS A 1 87 ? 7.735 -3.118 -13.961 1.00 93.31 87 CYS A N 1
ATOM 703 C CA . CYS A 1 87 ? 7.278 -4.490 -13.776 1.00 93.31 87 CYS A CA 1
ATOM 704 C C . CYS A 1 87 ? 6.732 -5.076 -15.083 1.00 93.31 87 CYS A C 1
ATOM 706 O O . CYS A 1 87 ? 6.219 -4.371 -15.948 1.00 93.31 87 CYS A O 1
ATOM 708 N N . GLU A 1 88 ? 6.827 -6.394 -15.236 1.00 90.56 88 GLU A N 1
ATOM 709 C CA . GLU A 1 88 ? 6.446 -7.083 -16.470 1.00 90.56 88 GLU A CA 1
ATOM 710 C C . GLU A 1 88 ? 5.209 -7.964 -16.259 1.00 90.56 88 GLU A C 1
ATOM 712 O O . GLU A 1 88 ? 5.081 -8.665 -15.253 1.00 90.56 88 GLU A O 1
ATOM 717 N N . GLY A 1 89 ? 4.305 -7.964 -17.245 1.00 90.00 89 GLY A N 1
ATOM 718 C CA . GLY A 1 89 ? 3.164 -8.885 -17.285 1.00 90.00 89 GLY A CA 1
ATOM 719 C C . GLY A 1 89 ? 2.040 -8.580 -16.291 1.00 90.00 89 GLY A C 1
ATOM 720 O O . GLY A 1 89 ? 1.304 -9.497 -15.927 1.00 90.00 89 GLY A O 1
ATOM 721 N N . ILE A 1 90 ? 1.904 -7.326 -15.850 1.00 91.25 90 ILE A N 1
ATOM 722 C CA . ILE A 1 90 ? 0.767 -6.889 -15.033 1.00 91.25 90 ILE A CA 1
ATOM 723 C C . ILE A 1 90 ? -0.426 -6.580 -15.948 1.00 91.25 90 ILE A C 1
ATOM 725 O O . ILE A 1 90 ? -0.276 -5.889 -16.951 1.00 91.25 90 ILE A O 1
ATOM 729 N N . ASP A 1 91 ? -1.597 -7.123 -15.619 1.00 89.94 91 ASP A N 1
ATOM 730 C CA . ASP A 1 91 ? -2.840 -6.890 -16.364 1.00 89.94 91 ASP A CA 1
ATOM 731 C C . ASP A 1 91 ? -3.367 -5.467 -16.097 1.00 89.94 91 ASP A C 1
ATOM 733 O O . ASP A 1 91 ? -3.427 -5.035 -14.946 1.00 89.94 91 ASP A O 1
ATOM 737 N N . ASP A 1 92 ? -3.794 -4.740 -17.131 1.00 91.00 92 ASP A N 1
ATOM 738 C CA . ASP A 1 92 ? -4.382 -3.404 -16.970 1.00 91.00 92 ASP A CA 1
ATOM 739 C C . ASP A 1 92 ? -5.624 -3.432 -16.064 1.00 91.00 92 ASP A C 1
ATOM 741 O O . ASP A 1 92 ? -5.802 -2.541 -15.236 1.00 91.00 92 ASP A O 1
ATOM 745 N N . LEU A 1 93 ? -6.446 -4.488 -16.138 1.00 87.94 93 LEU A N 1
ATOM 746 C CA . LEU A 1 93 ? -7.611 -4.649 -15.257 1.00 87.94 93 LEU A CA 1
ATOM 747 C C . LEU A 1 93 ? -7.201 -4.802 -13.789 1.00 87.94 93 LEU A C 1
ATOM 749 O O . LEU A 1 93 ? -7.934 -4.403 -12.886 1.00 87.94 93 LEU A O 1
ATOM 753 N N . TYR A 1 94 ? -6.027 -5.385 -13.548 1.00 88.75 94 TYR A N 1
ATOM 754 C CA . TYR A 1 94 ? -5.467 -5.503 -12.211 1.00 88.75 94 TYR A CA 1
ATOM 755 C C . TYR A 1 94 ? -5.036 -4.133 -11.673 1.00 88.75 94 TYR A C 1
ATOM 757 O O . TYR A 1 94 ? -5.307 -3.812 -10.516 1.00 88.75 94 TYR A O 1
ATOM 765 N N . LEU A 1 95 ? -4.415 -3.307 -12.522 1.00 91.62 95 LEU A N 1
ATOM 766 C CA . LEU A 1 95 ? -4.012 -1.939 -12.182 1.00 91.62 95 LEU A CA 1
ATOM 767 C C . LEU A 1 95 ? -5.220 -1.019 -11.951 1.00 91.62 95 LEU A C 1
ATOM 769 O O . LEU A 1 95 ? -5.179 -0.184 -11.050 1.00 91.62 95 LEU A O 1
ATOM 773 N N . GLU A 1 96 ? -6.310 -1.196 -12.702 1.00 90.56 96 GLU A N 1
ATOM 774 C CA . GLU A 1 96 ? -7.573 -0.468 -12.499 1.00 90.56 96 GLU A CA 1
ATOM 775 C C . GLU A 1 96 ? -8.224 -0.757 -11.135 1.00 90.56 96 GLU A C 1
ATOM 777 O O . GLU A 1 96 ? -8.855 0.125 -10.547 1.00 90.56 96 GLU A O 1
ATOM 782 N N . ASP A 1 97 ? -8.068 -1.979 -10.618 1.00 89.56 97 ASP A N 1
ATOM 783 C CA . ASP A 1 97 ? -8.610 -2.397 -9.320 1.00 89.56 97 ASP A CA 1
ATOM 784 C C . ASP A 1 97 ? -7.690 -2.038 -8.130 1.00 89.56 97 ASP A C 1
ATOM 786 O O . ASP A 1 97 ? -8.076 -2.246 -6.970 1.00 89.56 97 ASP A O 1
ATOM 790 N N . LEU A 1 98 ? -6.495 -1.499 -8.389 1.00 91.25 98 LEU A N 1
ATOM 791 C CA . LEU A 1 98 ? -5.514 -1.122 -7.375 1.00 91.25 98 LEU A CA 1
ATOM 792 C C . LEU A 1 98 ? -5.682 0.339 -6.951 1.00 91.25 98 LEU A C 1
ATOM 794 O O . LEU A 1 98 ? -5.738 1.262 -7.760 1.00 91.25 98 LEU A O 1
ATOM 798 N N . GLU A 1 99 ? -5.722 0.556 -5.643 1.00 91.19 99 GLU A N 1
ATOM 799 C CA . GLU A 1 99 ? -5.902 1.868 -5.040 1.00 91.19 99 GLU A CA 1
ATOM 800 C C . GLU A 1 99 ? -4.648 2.267 -4.269 1.00 91.19 99 GLU A C 1
ATOM 802 O O . GLU A 1 99 ? -4.153 1.501 -3.439 1.00 91.19 99 GLU A O 1
ATOM 807 N N . ILE A 1 100 ? -4.172 3.489 -4.517 1.00 92.06 100 ILE A N 1
ATOM 808 C CA . ILE A 1 100 ? -3.068 4.110 -3.784 1.00 92.06 100 ILE A CA 1
ATOM 809 C C . ILE A 1 100 ? -3.609 5.318 -3.032 1.00 92.06 100 ILE A C 1
ATOM 811 O O . ILE A 1 100 ? -4.282 6.183 -3.601 1.00 92.06 100 ILE A O 1
ATOM 815 N N . TYR A 1 101 ? -3.289 5.394 -1.747 1.00 90.12 101 TYR A N 1
ATOM 816 C CA . TYR A 1 101 ? -3.674 6.501 -0.893 1.00 90.12 101 TYR A CA 1
ATOM 817 C C . TYR A 1 101 ? -2.460 7.068 -0.181 1.00 90.12 101 TYR A C 1
ATOM 819 O O . TYR A 1 101 ? -1.742 6.335 0.490 1.00 90.12 101 TYR A O 1
ATOM 827 N N . PHE A 1 102 ? -2.253 8.379 -0.268 1.00 90.25 102 PHE A N 1
ATOM 828 C CA . PHE A 1 102 ? -1.167 9.019 0.467 1.00 90.25 102 PHE A CA 1
ATOM 829 C C . PHE A 1 102 ? -1.378 8.866 1.971 1.00 90.25 102 PHE A C 1
ATOM 831 O O . PHE A 1 102 ? -2.474 9.121 2.480 1.00 90.25 102 PHE A O 1
ATOM 838 N N . ALA A 1 103 ? -0.322 8.464 2.676 1.00 90.31 103 ALA A N 1
ATOM 839 C CA . ALA A 1 103 ? -0.375 8.194 4.106 1.00 90.31 103 ALA A CA 1
ATOM 840 C C . ALA A 1 103 ? -0.834 9.432 4.895 1.00 90.31 103 ALA A C 1
ATOM 842 O O . ALA A 1 103 ? -1.626 9.300 5.822 1.00 90.31 103 ALA A O 1
ATOM 843 N N . GLU A 1 104 ? -0.457 10.639 4.453 1.00 86.44 104 GLU A N 1
ATOM 844 C CA . GLU A 1 104 ? -0.864 11.916 5.065 1.00 86.44 104 GLU A CA 1
ATOM 845 C C . GLU A 1 104 ? -2.387 12.135 5.131 1.00 86.44 104 GLU A C 1
ATOM 847 O O . GLU A 1 104 ? -2.860 12.879 5.985 1.00 86.44 104 GLU A O 1
ATOM 852 N N . CYS A 1 105 ? -3.185 11.461 4.292 1.00 86.19 105 CYS A N 1
ATOM 853 C CA . CYS A 1 105 ? -4.649 11.514 4.383 1.00 86.19 105 CYS A CA 1
ATOM 854 C C . CYS A 1 105 ? -5.208 10.749 5.601 1.00 86.19 105 CYS A C 1
ATOM 856 O O . CYS A 1 105 ? -6.423 10.755 5.811 1.00 86.19 105 CYS A O 1
ATOM 858 N N . PHE A 1 106 ? -4.376 10.074 6.393 1.00 86.50 106 PHE A N 1
ATOM 859 C CA . PHE A 1 106 ? -4.775 9.211 7.506 1.00 86.50 106 PHE A CA 1
ATOM 860 C C . PHE A 1 106 ? -4.111 9.646 8.816 1.00 86.50 106 PHE A C 1
ATOM 862 O O . PHE A 1 106 ? -3.144 10.406 8.799 1.00 86.50 106 PHE A O 1
ATOM 869 N N . PRO A 1 107 ? -4.605 9.184 9.978 1.00 84.06 107 PRO A N 1
ATOM 870 C CA . PRO A 1 107 ? -3.921 9.395 11.253 1.00 84.06 107 PRO A CA 1
ATOM 871 C C . PRO A 1 107 ? -2.649 8.527 11.344 1.00 84.06 107 PRO A C 1
ATOM 873 O O . PRO A 1 107 ? -2.633 7.507 12.025 1.00 84.06 107 PRO A O 1
ATOM 876 N N . VAL A 1 108 ? -1.587 8.919 10.632 1.00 84.88 108 VAL A N 1
ATOM 877 C CA . VAL A 1 108 ? -0.321 8.167 10.509 1.00 84.88 108 VAL A CA 1
ATOM 878 C C . VAL A 1 108 ? 0.291 7.853 11.874 1.00 84.88 108 VAL A C 1
ATOM 880 O O . VAL A 1 108 ? 0.643 6.708 12.120 1.00 84.88 108 VAL A O 1
ATOM 883 N N . GLU A 1 109 ? 0.346 8.821 12.790 1.00 85.06 109 GLU A N 1
ATOM 884 C CA . GLU A 1 109 ? 0.877 8.608 14.148 1.00 85.06 109 GLU A CA 1
ATOM 885 C C . GLU A 1 109 ? 0.146 7.462 14.868 1.00 85.06 109 GLU A C 1
ATOM 887 O O . GLU A 1 109 ? 0.773 6.566 15.426 1.00 85.06 109 GLU A O 1
ATOM 892 N N . GLU A 1 110 ? -1.186 7.411 14.781 1.00 84.75 110 GLU A N 1
ATOM 893 C CA . GLU A 1 110 ? -1.966 6.316 15.369 1.00 84.75 110 GLU A CA 1
ATOM 894 C C . GLU A 1 110 ? -1.690 4.990 14.652 1.00 84.75 110 GLU A C 1
ATOM 896 O O . GLU A 1 110 ? -1.525 3.960 15.304 1.00 84.75 110 GLU A O 1
ATOM 901 N N . ILE A 1 111 ? -1.615 5.016 13.317 1.00 86.50 111 ILE A N 1
ATOM 902 C CA . ILE A 1 111 ? -1.398 3.833 12.476 1.00 86.50 111 ILE A CA 1
ATOM 903 C C . ILE A 1 111 ? 0.037 3.321 12.540 1.00 86.50 111 ILE A C 1
ATOM 905 O O . ILE A 1 111 ? 0.232 2.227 12.061 1.00 86.50 111 ILE A O 1
ATOM 909 N N . PHE A 1 112 ? 1.031 4.029 13.075 1.00 86.94 112 PHE A N 1
ATOM 910 C CA . PHE A 1 112 ? 2.407 3.513 13.163 1.00 86.94 112 PHE A CA 1
ATOM 911 C C . PHE A 1 112 ? 2.921 3.401 14.598 1.00 86.94 112 PHE A C 1
ATOM 913 O O . PHE A 1 112 ? 3.682 2.483 14.903 1.00 86.94 112 PHE A O 1
ATOM 920 N N . GLU A 1 113 ? 2.475 4.265 15.509 1.00 88.12 113 GLU A N 1
ATOM 921 C CA . GLU A 1 113 ? 2.982 4.306 16.886 1.00 88.12 113 GLU A CA 1
ATOM 922 C C . GLU A 1 113 ? 2.065 3.592 17.888 1.00 88.12 113 GLU A C 1
ATOM 924 O O . GLU A 1 113 ? 2.491 3.292 19.006 1.00 88.12 113 GLU A O 1
ATOM 929 N N . ASN A 1 114 ? 0.817 3.275 17.510 1.00 89.69 114 ASN A N 1
ATOM 930 C CA . ASN A 1 114 ? -0.145 2.642 18.408 1.00 89.69 114 ASN A CA 1
ATOM 931 C C . ASN A 1 114 ? -0.557 1.229 17.944 1.00 89.69 114 ASN A C 1
ATOM 933 O O . ASN A 1 114 ? -1.414 1.087 17.067 1.00 89.69 114 ASN A O 1
ATOM 937 N N . PRO A 1 115 ? -0.057 0.157 18.592 1.00 89.50 115 PRO A N 1
ATOM 938 C CA . PRO A 1 115 ? -0.402 -1.216 18.223 1.00 89.50 115 PRO A CA 1
ATOM 939 C C . PRO A 1 115 ? -1.888 -1.557 18.429 1.00 89.50 115 PRO A C 1
ATOM 941 O O . PRO A 1 115 ? -2.388 -2.540 17.881 1.00 89.50 115 PRO A O 1
ATOM 944 N N . GLU A 1 116 ? -2.643 -0.760 19.193 1.00 91.88 116 GLU A N 1
ATOM 945 C CA . GLU A 1 116 ? -4.095 -0.935 19.275 1.00 91.88 116 GLU A CA 1
ATOM 946 C C . GLU A 1 116 ? -4.823 -0.545 17.984 1.00 91.88 116 GLU A C 1
ATOM 948 O O . GLU A 1 116 ? -5.965 -0.963 17.787 1.00 91.88 116 GLU A O 1
ATOM 953 N N . PHE A 1 117 ? -4.213 0.288 17.140 1.00 91.44 117 PHE A N 1
ATOM 954 C CA . PHE A 1 117 ? -4.801 0.765 15.891 1.00 91.44 117 PHE A CA 1
ATOM 955 C C . PHE A 1 117 ? -4.414 -0.106 14.709 1.00 91.44 117 PHE A C 1
ATOM 957 O O . PHE A 1 117 ? -5.287 -0.441 13.906 1.00 91.44 117 PHE A O 1
ATOM 964 N N . ALA A 1 118 ? -3.153 -0.521 14.631 1.00 94.88 118 ALA A N 1
ATOM 965 C CA . ALA A 1 118 ? -2.657 -1.374 13.566 1.00 94.88 118 ALA A CA 1
ATOM 966 C C . ALA A 1 118 ? -1.489 -2.253 14.028 1.00 94.88 118 ALA A C 1
ATOM 968 O O . ALA A 1 118 ? -0.853 -2.009 15.049 1.00 94.88 118 ALA A O 1
ATOM 969 N N . THR A 1 119 ? -1.235 -3.315 13.275 1.00 95.56 119 THR A N 1
ATOM 970 C CA . THR A 1 119 ? -0.058 -4.180 13.411 1.00 95.56 119 THR A CA 1
ATOM 971 C C . THR A 1 119 ? 0.689 -4.218 12.092 1.00 95.56 119 THR A C 1
ATOM 973 O O . THR A 1 119 ? 0.077 -4.048 11.034 1.00 95.56 119 THR A O 1
ATOM 976 N N . TYR A 1 120 ? 1.999 -4.441 12.168 1.00 94.38 120 TYR A N 1
ATOM 977 C CA . TYR A 1 120 ? 2.890 -4.409 11.013 1.00 94.38 120 TYR A CA 1
ATOM 978 C C . TYR A 1 120 ? 3.739 -5.665 10.975 1.00 94.38 120 TYR A C 1
ATOM 980 O O . TYR A 1 120 ? 4.189 -6.161 12.011 1.00 94.38 120 TYR A O 1
ATOM 988 N N . GLU A 1 121 ? 3.985 -6.127 9.765 1.00 95.69 121 GLU A N 1
ATOM 989 C CA . GLU A 1 121 ? 4.983 -7.135 9.451 1.00 95.69 121 GLU A CA 1
ATOM 990 C C . GLU A 1 121 ? 5.817 -6.634 8.273 1.00 95.69 121 GLU A C 1
ATOM 992 O O . GLU A 1 121 ? 5.294 -5.940 7.396 1.00 95.69 121 GLU A O 1
ATOM 997 N N . ASP A 1 122 ? 7.111 -6.953 8.266 1.00 96.75 122 ASP A N 1
ATOM 998 C CA . ASP A 1 122 ? 7.984 -6.620 7.140 1.00 96.75 122 ASP A CA 1
ATOM 999 C C . ASP A 1 122 ? 7.393 -7.173 5.842 1.00 96.75 122 ASP A C 1
ATOM 1001 O O . ASP A 1 122 ? 6.801 -8.259 5.822 1.00 96.75 122 ASP A O 1
ATOM 1005 N N . PHE A 1 123 ? 7.544 -6.425 4.747 1.00 96.75 123 PHE A N 1
ATOM 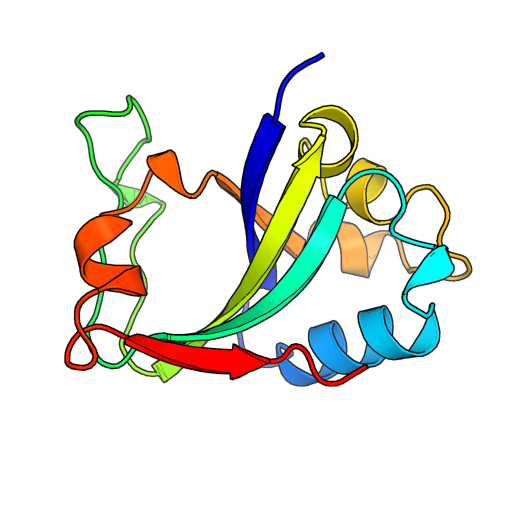1006 C CA . PHE A 1 123 ? 7.044 -6.889 3.465 1.00 96.75 123 PHE A CA 1
ATOM 1007 C C . PHE A 1 123 ? 7.733 -8.217 3.098 1.00 96.75 123 PHE A C 1
ATOM 1009 O O . PHE A 1 123 ? 8.965 -8.300 3.107 1.00 96.75 123 PHE A O 1
ATOM 1016 N N . PRO A 1 124 ? 6.967 -9.275 2.785 1.00 94.25 124 PRO A N 1
ATOM 1017 C CA . PRO A 1 124 ? 7.516 -10.618 2.695 1.00 94.25 124 PRO A CA 1
ATOM 1018 C C . PRO A 1 124 ? 8.086 -10.880 1.299 1.00 94.25 124 PRO A C 1
ATOM 1020 O O . PRO A 1 124 ? 7.492 -11.662 0.567 1.00 94.25 124 PRO A O 1
ATOM 1023 N N . TRP A 1 125 ? 9.190 -10.231 0.918 1.00 92.94 125 TRP A N 1
ATOM 1024 C CA . TRP A 1 125 ? 9.857 -10.442 -0.378 1.00 92.94 125 TRP A CA 1
ATOM 1025 C C . TRP A 1 125 ? 10.036 -11.941 -0.712 1.00 92.94 125 TRP A C 1
ATOM 1027 O O . TRP A 1 125 ? 10.615 -12.705 0.092 1.00 92.94 125 TRP A O 1
#

Sequence (125 aa):
MGHQESFIRMNKSKDFNSLVSVIRMQGEARFEEATPVVVITLNKPIRGNLLYQCDPSKYHFKAGEQFVYISGERSGQRSAWDFFENCEGIDDLYLEDLEIYFAECFPVEEIFENPEFATYEDFPW

Radius of gyration: 13.8 Å; chains: 1; bounding box: 31×31×37 Å

Foldseek 3Di:
DDKFKKWKDFLVQPCRVVVLVLLPVQPQVLQVAKGFWKKKFFLAWWFFDVVVVDPRVPGTGGHGRITGMIIGHVQLQPALCSRCVSGPDDDVVRRVRMDMGTCNRTPVCCRPVPVNGMDIDTSDD

pLDDT: mean 88.64, std 10.02, range [56.88, 97.31]

Organism: NCBI:txid1121322